Protein AF-A0A9X4JVY9-F1 (afdb_monomer_lite)

Radius of gyration: 14.27 Å; chains: 1; bounding box: 39×38×25 Å

Structure (mmCIF, N/CA/C/O backbone):
data_AF-A0A9X4JVY9-F1
#
_entry.id   AF-A0A9X4JVY9-F1
#
loop_
_atom_site.group_PDB
_atom_site.id
_atom_site.type_symbol
_atom_site.label_atom_id
_atom_site.label_alt_id
_atom_site.label_comp_id
_atom_site.label_asym_id
_atom_site.label_entity_id
_atom_site.label_seq_id
_atom_site.pdbx_PDB_ins_code
_atom_site.Cartn_x
_atom_site.Cartn_y
_atom_site.Cartn_z
_atom_site.occupancy
_atom_site.B_iso_or_equiv
_atom_site.auth_seq_id
_atom_site.auth_comp_id
_atom_site.auth_asym_id
_atom_site.auth_atom_id
_atom_site.pdbx_PDB_model_num
ATOM 1 N N . MET A 1 1 ? 22.354 13.359 -13.259 1.00 32.88 1 MET A N 1
ATOM 2 C CA . MET A 1 1 ? 22.478 12.346 -12.189 1.00 32.88 1 MET A CA 1
ATOM 3 C C . MET A 1 1 ? 21.598 11.167 -12.588 1.00 32.88 1 MET A C 1
ATOM 5 O O . MET A 1 1 ? 20.385 11.276 -12.498 1.00 32.88 1 MET A O 1
ATOM 9 N N . ASN A 1 2 ? 22.177 10.116 -13.178 1.00 33.94 2 ASN A N 1
ATOM 10 C CA . ASN A 1 2 ? 21.416 8.935 -13.600 1.00 33.94 2 ASN A CA 1
ATOM 11 C C . ASN A 1 2 ? 21.174 8.061 -12.367 1.00 33.94 2 ASN A C 1
ATOM 13 O O . ASN A 1 2 ? 22.122 7.503 -11.820 1.00 33.94 2 ASN A O 1
ATOM 17 N N . LEU A 1 3 ? 19.923 7.981 -11.912 1.00 38.25 3 LEU A N 1
ATOM 18 C CA . LEU A 1 3 ? 19.517 7.055 -10.859 1.00 38.25 3 LEU A CA 1
ATOM 19 C C . LEU A 1 3 ? 19.644 5.636 -11.424 1.00 38.25 3 LEU A C 1
ATOM 21 O O . LEU A 1 3 ? 18.784 5.173 -12.173 1.00 38.25 3 LEU A O 1
ATOM 25 N N . GLN A 1 4 ? 20.765 4.975 -11.135 1.00 46.94 4 GLN A N 1
ATOM 26 C CA . GLN A 1 4 ? 20.958 3.575 -11.492 1.00 46.94 4 GLN A CA 1
ATOM 27 C C . GLN A 1 4 ? 19.844 2.734 -10.860 1.00 46.94 4 GLN A C 1
ATOM 29 O O . GLN A 1 4 ? 19.445 2.961 -9.717 1.00 46.94 4 GLN A O 1
ATOM 34 N N . LYS A 1 5 ? 19.329 1.765 -11.623 1.00 45.41 5 LYS A N 1
ATOM 35 C CA . LYS A 1 5 ? 18.293 0.842 -11.155 1.00 45.41 5 LYS A CA 1
ATOM 36 C C . LYS A 1 5 ? 18.847 0.091 -9.933 1.00 45.41 5 LYS A C 1
ATOM 38 O O . LYS A 1 5 ? 19.903 -0.527 -10.067 1.00 45.41 5 LYS A O 1
ATOM 43 N N . PRO A 1 6 ? 18.198 0.155 -8.758 1.00 44.34 6 PRO A N 1
ATOM 44 C CA . PRO A 1 6 ? 18.744 -0.450 -7.551 1.00 44.34 6 PRO A CA 1
ATOM 45 C C . PRO A 1 6 ? 18.900 -1.963 -7.743 1.00 44.34 6 PRO A C 1
ATOM 47 O O . PRO A 1 6 ? 17.948 -2.660 -8.098 1.00 44.34 6 PRO A O 1
ATOM 50 N N . ALA A 1 7 ? 20.121 -2.456 -7.536 1.00 47.78 7 ALA A N 1
ATOM 51 C CA . ALA A 1 7 ? 20.438 -3.876 -7.545 1.00 47.78 7 ALA A CA 1
ATOM 52 C C . ALA A 1 7 ? 20.146 -4.442 -6.151 1.00 47.78 7 ALA A C 1
ATOM 54 O O . ALA A 1 7 ? 20.949 -4.303 -5.230 1.00 47.78 7 ALA A O 1
ATOM 55 N N . PHE A 1 8 ? 18.964 -5.031 -5.976 1.00 53.06 8 PHE A N 1
ATOM 56 C CA . PHE A 1 8 ? 18.609 -5.693 -4.725 1.00 53.06 8 PHE A CA 1
ATOM 57 C C . PHE A 1 8 ? 19.270 -7.070 -4.660 1.00 53.06 8 PHE A C 1
ATOM 59 O O . PHE A 1 8 ? 19.187 -7.858 -5.603 1.00 53.06 8 PHE A O 1
ATOM 66 N N . GLU A 1 9 ? 19.922 -7.358 -3.536 1.00 48.84 9 GLU A N 1
ATOM 67 C CA . GLU A 1 9 ? 20.498 -8.668 -3.250 1.00 48.84 9 GLU A CA 1
ATOM 68 C C . GLU A 1 9 ? 19.374 -9.718 -3.248 1.00 48.84 9 GLU A C 1
ATOM 70 O O . GLU A 1 9 ? 18.401 -9.603 -2.499 1.00 48.84 9 GLU A O 1
ATOM 75 N N . ASN A 1 10 ? 19.482 -10.726 -4.118 1.00 50.44 10 ASN A N 1
ATOM 76 C CA . ASN A 1 10 ? 18.434 -11.722 -4.343 1.00 50.44 10 ASN A CA 1
ATOM 77 C C . ASN A 1 10 ? 18.455 -12.794 -3.240 1.00 50.44 10 ASN A C 1
ATOM 79 O O . ASN A 1 10 ? 18.761 -13.963 -3.464 1.00 50.44 10 ASN A O 1
ATOM 83 N N . LYS A 1 11 ? 18.199 -12.365 -2.006 1.00 53.91 11 LYS A N 1
ATOM 84 C CA . LYS A 1 11 ? 18.017 -13.243 -0.852 1.00 53.91 11 LYS A CA 1
ATOM 85 C C . LYS A 1 11 ? 16.600 -13.812 -0.910 1.00 53.91 11 LYS A C 1
ATOM 87 O O . LYS A 1 11 ? 15.640 -13.047 -1.029 1.00 53.91 11 LYS A O 1
ATOM 92 N N . GLN A 1 12 ? 16.471 -15.140 -0.819 1.00 49.56 12 GLN A N 1
ATOM 93 C CA . GLN A 1 12 ? 15.185 -15.824 -0.645 1.00 49.56 12 GLN A CA 1
ATOM 94 C C . GLN A 1 12 ? 14.582 -15.419 0.706 1.00 49.56 12 GLN A C 1
ATOM 96 O O . GLN A 1 12 ? 14.749 -16.089 1.720 1.00 49.56 12 GLN A O 1
ATOM 101 N N . HIS A 1 13 ? 13.916 -14.272 0.741 1.00 54.91 13 HIS A N 1
ATOM 102 C CA . HIS A 1 13 ? 13.102 -13.882 1.875 1.00 54.91 13 HIS A CA 1
ATOM 103 C C . HIS A 1 13 ? 11.770 -14.627 1.767 1.00 54.91 13 HIS A C 1
ATOM 105 O O . HIS A 1 13 ? 11.175 -14.681 0.689 1.00 54.91 13 HIS A O 1
ATOM 111 N N . GLY A 1 14 ? 11.295 -15.198 2.877 1.00 56.47 14 GLY A N 1
ATOM 112 C CA . GLY A 1 14 ? 9.954 -15.782 2.935 1.00 56.47 14 GLY A CA 1
ATOM 113 C C . GLY A 1 14 ? 8.885 -14.759 2.515 1.00 56.47 14 GLY A C 1
ATOM 114 O O . GLY A 1 14 ? 9.131 -13.550 2.621 1.00 56.47 14 GLY A O 1
ATOM 115 N N . PRO A 1 15 ? 7.712 -15.207 2.032 1.00 55.16 15 PRO A N 1
ATOM 116 C CA . PRO A 1 15 ? 6.661 -14.319 1.539 1.00 55.16 15 PRO A CA 1
ATOM 117 C C . PRO A 1 15 ? 6.306 -13.264 2.599 1.00 55.16 15 PRO A C 1
ATOM 119 O O . PRO A 1 15 ? 5.706 -13.564 3.626 1.00 55.16 15 PRO A O 1
ATOM 122 N N . GLY A 1 16 ? 6.731 -12.019 2.362 1.00 58.69 16 GLY A N 1
ATOM 123 C CA . GLY A 1 16 ? 6.472 -10.881 3.247 1.00 58.69 16 GLY A CA 1
ATOM 124 C C . GLY A 1 16 ? 7.513 -10.593 4.337 1.00 58.69 16 GLY A C 1
ATOM 125 O O . GLY A 1 16 ? 7.328 -9.625 5.067 1.00 58.69 16 GLY A O 1
ATOM 126 N N . GLY A 1 17 ? 8.626 -11.332 4.434 1.00 64.12 17 GLY A N 1
ATOM 127 C CA . GLY A 1 17 ? 9.625 -11.158 5.507 1.00 64.12 17 GLY A CA 1
ATOM 128 C C . GLY A 1 17 ? 10.290 -9.773 5.572 1.00 64.12 17 GLY A C 1
ATOM 129 O O . GLY A 1 17 ? 10.664 -9.317 6.648 1.00 64.12 17 GLY A O 1
ATOM 130 N N . GLY A 1 18 ? 10.386 -9.062 4.444 1.00 72.81 18 GLY A N 1
ATOM 131 C CA . GLY A 1 18 ? 10.911 -7.690 4.400 1.00 72.81 18 GLY A CA 1
ATOM 132 C C . GLY A 1 18 ? 9.889 -6.607 4.768 1.00 72.81 18 GLY A C 1
ATOM 133 O O . GLY A 1 18 ? 10.277 -5.501 5.134 1.00 72.81 18 GLY A O 1
ATOM 134 N N . ILE A 1 19 ? 8.587 -6.902 4.706 1.00 74.81 19 ILE A N 1
ATOM 135 C CA . ILE A 1 19 ? 7.520 -5.904 4.885 1.00 74.81 19 ILE A CA 1
ATOM 136 C C . ILE A 1 19 ? 7.477 -5.332 6.315 1.00 74.81 19 ILE A C 1
ATOM 138 O O . ILE A 1 19 ? 7.332 -4.115 6.436 1.00 74.81 19 ILE A O 1
ATOM 142 N N . PRO A 1 20 ? 7.656 -6.121 7.400 1.00 75.12 20 PRO A N 1
ATOM 143 C CA . PRO A 1 20 ? 7.778 -5.570 8.750 1.00 75.12 20 PRO A CA 1
ATOM 144 C C . PRO A 1 20 ? 8.937 -4.579 8.884 1.00 75.12 20 PRO A C 1
ATOM 146 O O . PRO A 1 20 ? 8.751 -3.503 9.443 1.00 75.12 20 PRO A O 1
ATOM 149 N N . LEU A 1 21 ? 10.109 -4.904 8.324 1.00 79.19 21 LEU A N 1
ATOM 150 C CA . LEU A 1 21 ? 11.279 -4.023 8.354 1.00 79.19 21 LEU A CA 1
ATOM 151 C C . LEU A 1 21 ? 11.022 -2.733 7.568 1.00 79.19 21 LEU A C 1
ATOM 153 O O . LEU A 1 21 ? 11.316 -1.642 8.055 1.00 79.19 21 LEU A O 1
ATOM 157 N N . LEU A 1 22 ? 10.432 -2.852 6.376 1.00 80.19 22 LEU A N 1
ATOM 158 C CA . LEU A 1 22 ? 10.000 -1.708 5.576 1.00 80.19 22 LEU A CA 1
ATOM 159 C C . LEU A 1 22 ? 9.016 -0.827 6.338 1.00 80.19 22 LEU A C 1
ATOM 161 O O . LEU A 1 22 ? 9.173 0.390 6.320 1.00 80.19 22 LEU A O 1
ATOM 165 N N . LYS A 1 23 ? 8.049 -1.418 7.048 1.00 77.12 23 L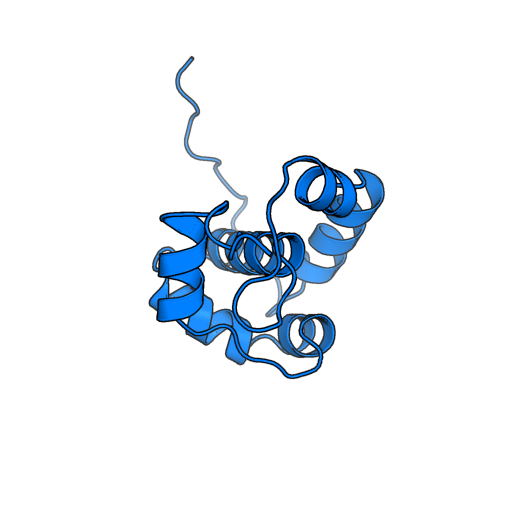YS A N 1
ATOM 166 C CA . LYS A 1 23 ? 7.131 -0.665 7.905 1.00 77.12 23 LYS A CA 1
ATOM 167 C C . LYS A 1 23 ? 7.891 0.047 9.021 1.00 77.12 23 LYS A C 1
ATOM 169 O O . LYS A 1 23 ? 7.701 1.239 9.199 1.00 77.12 23 LYS A O 1
ATOM 174 N N . SER A 1 24 ? 8.773 -0.636 9.747 1.00 78.81 24 SER A N 1
ATOM 175 C CA . SER A 1 24 ? 9.557 -0.013 10.821 1.00 78.81 24 SER A CA 1
ATOM 176 C C . SER A 1 24 ? 10.404 1.160 10.326 1.00 78.81 24 SER A C 1
ATOM 178 O O . SER A 1 24 ? 10.465 2.185 10.996 1.00 78.81 24 SER A O 1
ATOM 180 N N . LEU A 1 25 ? 11.022 1.045 9.146 1.00 79.81 25 LEU A N 1
ATOM 181 C CA . LEU A 1 25 ? 11.741 2.154 8.513 1.00 79.81 25 LEU A CA 1
ATOM 182 C C . LEU A 1 25 ? 10.790 3.291 8.125 1.00 79.81 25 LEU A C 1
ATOM 184 O O . LEU A 1 25 ? 11.098 4.452 8.373 1.00 79.81 25 LEU A O 1
ATOM 188 N N . TRP A 1 26 ? 9.631 2.959 7.559 1.00 82.56 26 TRP A N 1
ATOM 189 C CA . TRP A 1 26 ? 8.615 3.933 7.169 1.00 82.56 26 TRP A CA 1
ATOM 190 C C . TRP A 1 26 ? 8.130 4.783 8.345 1.00 82.56 26 TRP A C 1
ATOM 192 O O . TRP A 1 26 ? 8.047 6.003 8.221 1.00 82.56 26 TRP A O 1
ATOM 202 N N . GLU A 1 27 ? 7.856 4.143 9.484 1.00 82.62 27 GLU A N 1
ATOM 203 C CA . GLU A 1 27 ? 7.473 4.823 10.726 1.00 82.62 27 GLU A CA 1
ATOM 204 C C . GLU A 1 27 ? 8.649 5.618 11.307 1.00 82.62 27 GLU A C 1
ATOM 206 O O . GLU A 1 27 ? 8.475 6.756 11.718 1.00 82.62 27 GLU A O 1
ATOM 211 N N . LYS A 1 28 ? 9.873 5.065 11.294 1.00 81.69 28 LYS A N 1
ATOM 212 C CA . LYS A 1 28 ? 11.068 5.741 11.833 1.00 81.69 28 LYS A CA 1
ATOM 213 C C . LYS A 1 28 ? 11.352 7.084 11.153 1.00 81.69 28 LYS A C 1
ATOM 215 O O . LYS A 1 28 ? 11.879 7.988 11.793 1.00 81.69 28 LYS A O 1
ATOM 220 N N . PHE A 1 29 ? 11.073 7.187 9.858 1.00 78.94 29 PHE A N 1
ATOM 221 C CA . PHE A 1 29 ? 11.278 8.409 9.080 1.00 78.94 29 PHE A CA 1
ATOM 222 C C . PHE A 1 29 ? 10.009 9.259 8.949 1.00 78.94 29 PHE A C 1
ATOM 224 O O . PHE A 1 29 ? 10.000 10.192 8.148 1.00 78.94 29 PHE A O 1
ATOM 231 N N . ASP A 1 30 ? 8.942 8.926 9.685 1.00 79.44 30 ASP A N 1
ATOM 232 C CA . ASP A 1 30 ? 7.661 9.634 9.654 1.00 79.44 30 ASP A CA 1
ATOM 233 C C . ASP A 1 30 ? 7.132 9.855 8.225 1.00 79.44 30 ASP A C 1
ATOM 235 O O . ASP A 1 30 ? 6.482 10.857 7.912 1.00 79.44 30 ASP A O 1
ATOM 239 N N . LEU A 1 31 ? 7.380 8.902 7.317 1.00 74.38 31 LEU A N 1
ATOM 240 C CA . LEU A 1 31 ? 7.015 9.066 5.906 1.00 74.38 31 LEU A CA 1
ATOM 241 C C . LEU A 1 31 ? 5.498 9.226 5.752 1.00 74.38 31 LEU A C 1
ATOM 243 O O . LEU A 1 31 ? 5.034 9.977 4.898 1.00 74.38 31 LEU A O 1
ATOM 247 N N . SER A 1 32 ? 4.714 8.600 6.632 1.00 74.31 32 SER A N 1
ATOM 248 C CA . SER A 1 32 ? 3.264 8.796 6.723 1.00 74.31 32 SER A CA 1
ATOM 249 C C . SER A 1 32 ? 2.868 10.267 6.915 1.00 74.31 32 SER A C 1
ATOM 251 O O . SER A 1 32 ? 1.895 10.713 6.305 1.00 74.31 32 SER A O 1
ATOM 253 N N . LEU A 1 33 ? 3.625 11.031 7.712 1.00 70.00 33 LEU A N 1
ATOM 254 C CA . LEU A 1 33 ? 3.397 12.464 7.911 1.00 70.00 33 LEU A CA 1
ATOM 255 C C . LEU A 1 33 ? 3.776 13.273 6.672 1.00 70.00 33 LEU A C 1
ATOM 257 O O . LEU A 1 33 ? 3.033 14.182 6.315 1.00 70.00 33 LEU A O 1
ATOM 261 N N . LEU A 1 34 ? 4.844 12.908 5.959 1.00 72.06 34 LEU A N 1
ATOM 262 C CA . LEU A 1 34 ? 5.192 13.559 4.688 1.00 72.06 34 LEU A CA 1
ATOM 263 C C . LEU A 1 34 ? 4.068 13.409 3.654 1.00 72.06 34 LEU A C 1
ATOM 265 O O . LEU A 1 34 ? 3.701 14.373 2.984 1.00 72.06 34 LEU A O 1
ATOM 269 N N . PHE A 1 35 ? 3.465 12.222 3.552 1.00 68.06 35 PHE A N 1
ATOM 270 C CA . PHE A 1 35 ? 2.312 11.992 2.673 1.00 68.06 35 PHE A CA 1
ATOM 271 C C . PHE A 1 35 ? 1.073 12.796 3.105 1.00 68.06 35 PHE A C 1
ATOM 273 O O . PHE A 1 35 ? 0.326 13.277 2.255 1.00 68.06 35 PHE A O 1
ATOM 280 N N . LEU A 1 36 ? 0.872 12.995 4.410 1.00 66.38 36 LEU A N 1
ATOM 281 C CA . LEU A 1 36 ? -0.215 13.830 4.926 1.00 66.38 36 LEU A CA 1
ATOM 282 C C . LEU A 1 36 ? 0.020 15.325 4.635 1.00 66.38 36 LEU A C 1
ATOM 284 O O . LEU A 1 36 ? -0.904 16.029 4.236 1.00 66.38 36 LEU A O 1
ATOM 288 N N . GLN A 1 37 ? 1.256 15.799 4.798 1.00 64.38 37 GLN A N 1
ATOM 289 C CA . GLN A 1 37 ? 1.653 17.199 4.607 1.00 64.38 37 GLN A CA 1
ATOM 290 C C . GLN A 1 37 ? 1.712 17.615 3.134 1.00 64.38 37 GLN A C 1
ATOM 292 O O . GLN A 1 37 ? 1.459 18.769 2.808 1.00 64.38 37 GLN A O 1
ATOM 297 N N . THR A 1 38 ? 2.007 16.677 2.234 1.00 64.06 38 THR A N 1
ATOM 298 C CA . THR A 1 38 ? 2.041 16.913 0.778 1.00 64.06 38 THR A CA 1
ATOM 299 C C . THR A 1 38 ? 0.652 16.960 0.136 1.00 64.06 38 THR A C 1
ATOM 301 O O . THR A 1 38 ? 0.542 17.119 -1.078 1.00 64.06 38 THR A O 1
ATOM 304 N N . GLY A 1 39 ? -0.419 16.836 0.929 1.00 61.91 39 GLY A N 1
ATOM 305 C CA . GLY A 1 39 ? -1.791 16.852 0.426 1.00 61.91 39 GLY A CA 1
ATOM 306 C C . GLY A 1 39 ? -2.169 15.586 -0.348 1.00 61.91 39 GLY A C 1
ATOM 307 O O . GLY A 1 39 ? -3.134 15.607 -1.109 1.00 61.91 39 GLY A O 1
ATOM 308 N N . ILE A 1 40 ? -1.435 14.480 -0.173 1.00 64.62 40 ILE A N 1
ATOM 309 C CA . ILE A 1 40 ? -1.770 13.192 -0.789 1.00 64.62 40 ILE A CA 1
ATOM 310 C C . ILE A 1 40 ? -2.890 12.549 0.041 1.00 64.62 40 ILE A C 1
ATOM 312 O O . ILE A 1 40 ? -2.673 11.890 1.062 1.00 64.62 40 ILE A O 1
ATOM 316 N N . VAL A 1 41 ? -4.127 12.799 -0.390 1.00 63.16 41 VAL A N 1
ATOM 317 C CA . VAL A 1 41 ? -5.352 12.420 0.329 1.00 63.16 41 VAL A CA 1
ATOM 318 C C . VAL A 1 41 ? -5.684 10.935 0.132 1.00 63.16 41 VAL A C 1
ATOM 320 O O . VAL A 1 41 ? -5.180 10.259 -0.767 1.00 63.16 41 VAL A O 1
ATOM 323 N N . LYS A 1 42 ? -6.553 10.413 1.005 1.00 65.06 42 LYS A N 1
ATOM 324 C CA . LYS A 1 42 ? -7.164 9.085 0.885 1.00 65.06 42 LYS A CA 1
ATOM 325 C C . LYS A 1 42 ? -7.744 8.860 -0.518 1.00 65.06 42 LYS A C 1
ATOM 327 O O . LYS A 1 42 ? -8.441 9.726 -1.042 1.00 65.06 42 LYS A O 1
ATOM 332 N N . HIS A 1 43 ? -7.539 7.672 -1.083 1.00 66.12 43 HIS A N 1
ATOM 333 C CA . HIS A 1 43 ? -8.193 7.239 -2.316 1.00 66.12 43 HIS A CA 1
ATOM 334 C C . HIS A 1 43 ? -8.936 5.929 -2.059 1.00 66.12 43 HIS A C 1
ATOM 336 O O . HIS A 1 43 ? -8.339 4.959 -1.604 1.00 66.12 43 HIS A O 1
ATOM 342 N N . SER A 1 44 ? -10.241 5.897 -2.348 1.00 64.94 44 SER A N 1
ATOM 343 C CA . SER A 1 44 ? -11.102 4.726 -2.096 1.00 64.94 44 SER A CA 1
ATOM 344 C C . SER A 1 44 ? -11.101 4.246 -0.631 1.00 64.94 44 SER A C 1
ATOM 346 O O . SER A 1 44 ? -11.099 3.052 -0.381 1.00 64.94 44 SER A O 1
ATOM 348 N N . GLY A 1 45 ? -11.065 5.168 0.342 1.00 71.38 45 GLY A N 1
ATOM 349 C CA . GLY A 1 45 ? -11.060 4.844 1.783 1.00 71.38 45 GLY A CA 1
ATOM 350 C C . GLY A 1 45 ? -9.669 4.619 2.393 1.00 71.38 45 GLY A C 1
ATOM 351 O O . GLY A 1 45 ? -9.465 4.904 3.575 1.00 71.38 45 GLY A O 1
ATOM 352 N N . ILE A 1 46 ? -8.682 4.257 1.571 1.00 78.94 46 ILE A N 1
ATOM 353 C CA . ILE A 1 46 ? -7.308 3.945 1.986 1.00 78.94 46 ILE A CA 1
ATOM 354 C C . ILE A 1 46 ? -6.461 5.221 2.010 1.00 78.94 46 ILE A C 1
ATOM 356 O O . ILE A 1 46 ? -6.548 6.048 1.101 1.00 78.94 46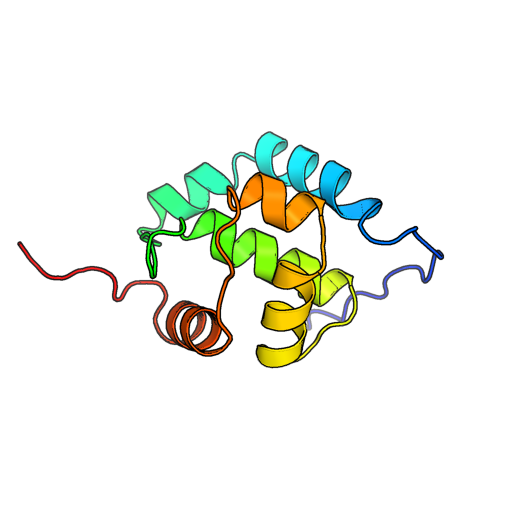 ILE A O 1
ATOM 360 N N . SER A 1 47 ? -5.635 5.417 3.046 1.00 80.50 47 SER A N 1
ATOM 361 C CA . SER A 1 47 ? -4.745 6.585 3.129 1.00 80.50 47 SER A CA 1
ATOM 362 C C . SER A 1 47 ? -3.713 6.599 2.003 1.00 80.50 47 SER A C 1
ATOM 364 O O . SER A 1 47 ? -3.207 5.559 1.586 1.00 80.50 47 SER A O 1
ATOM 366 N N . GLY A 1 48 ? -3.361 7.797 1.530 1.00 79.38 48 GLY A N 1
ATOM 367 C CA . GLY A 1 48 ? -2.365 7.954 0.471 1.00 79.38 48 GLY A CA 1
ATOM 368 C C . GLY A 1 48 ? -1.008 7.345 0.830 1.00 79.38 48 GLY A C 1
ATOM 369 O O . GLY A 1 48 ? -0.361 6.726 -0.009 1.00 79.38 48 GLY A O 1
ATOM 370 N N . TRP A 1 49 ? -0.608 7.419 2.103 1.00 80.50 49 TRP A N 1
ATOM 371 C CA . TRP A 1 49 ? 0.614 6.759 2.560 1.00 80.50 49 TRP A CA 1
ATOM 372 C C . TRP A 1 49 ? 0.511 5.227 2.499 1.00 80.50 49 TRP A C 1
ATOM 374 O O . TRP A 1 49 ? 1.485 4.590 2.110 1.00 80.50 49 TRP A O 1
ATOM 384 N N . LEU A 1 50 ? -0.649 4.630 2.821 1.00 84.69 50 LEU A N 1
ATOM 385 C CA . LEU A 1 50 ? -0.858 3.179 2.724 1.00 84.69 50 LEU A CA 1
ATOM 386 C C . LEU A 1 50 ? -0.826 2.723 1.264 1.00 84.69 50 LEU A C 1
ATOM 388 O O . LEU A 1 50 ? -0.211 1.701 0.970 1.00 84.69 50 LEU A O 1
ATOM 392 N N . MET A 1 51 ? -1.416 3.502 0.350 1.00 86.12 51 MET A N 1
ATOM 393 C CA . MET A 1 51 ? -1.327 3.259 -1.096 1.00 86.12 51 MET A CA 1
ATOM 394 C C . MET A 1 51 ? 0.133 3.255 -1.568 1.00 86.12 51 MET A C 1
ATOM 396 O O . MET A 1 51 ? 0.572 2.313 -2.227 1.00 86.12 51 MET A O 1
ATOM 400 N N . SER A 1 52 ? 0.916 4.263 -1.183 1.00 85.31 52 SER A N 1
ATOM 401 C CA . SER A 1 52 ? 2.341 4.346 -1.523 1.00 85.31 52 SER A CA 1
ATOM 402 C C . SER A 1 52 ? 3.162 3.214 -0.908 1.00 85.31 52 SER A C 1
ATOM 404 O O . SER A 1 52 ? 3.980 2.599 -1.593 1.00 85.31 52 SER A O 1
ATOM 406 N N . PHE A 1 53 ? 2.926 2.907 0.367 1.00 87.38 53 PHE A N 1
ATOM 407 C CA . PHE A 1 53 ? 3.611 1.839 1.087 1.00 87.38 53 PHE A CA 1
ATOM 408 C C . PHE A 1 53 ? 3.359 0.476 0.435 1.00 87.38 53 PHE A C 1
ATOM 410 O O . PHE A 1 53 ? 4.298 -0.266 0.140 1.00 87.38 53 PHE A O 1
ATOM 417 N N . ALA A 1 54 ? 2.093 0.169 0.154 1.00 88.00 54 ALA A N 1
ATOM 418 C CA . ALA A 1 54 ? 1.677 -1.059 -0.505 1.00 88.00 54 ALA A CA 1
ATOM 419 C C . ALA A 1 54 ? 2.301 -1.196 -1.901 1.00 88.00 54 ALA A C 1
ATOM 421 O O . ALA A 1 54 ? 2.847 -2.248 -2.237 1.00 88.00 54 ALA A O 1
ATOM 422 N N . TYR A 1 55 ? 2.313 -0.107 -2.676 1.00 86.75 55 TYR A N 1
ATOM 423 C CA . TYR A 1 55 ? 2.936 -0.092 -3.994 1.00 86.75 55 TYR A CA 1
ATOM 424 C C . TYR A 1 55 ? 4.441 -0.388 -3.933 1.00 86.75 55 TYR A C 1
ATOM 426 O O . TYR A 1 55 ? 4.935 -1.229 -4.685 1.00 86.75 55 TYR A O 1
ATOM 434 N N . ILE A 1 56 ? 5.165 0.246 -3.005 1.00 86.00 56 ILE A N 1
ATOM 435 C CA . ILE A 1 56 ? 6.603 0.017 -2.791 1.00 86.00 56 ILE A CA 1
ATOM 436 C C . ILE A 1 56 ? 6.875 -1.430 -2.372 1.00 86.00 56 ILE A C 1
ATOM 438 O O . ILE A 1 56 ? 7.814 -2.043 -2.881 1.00 86.00 56 ILE A O 1
ATOM 442 N N . C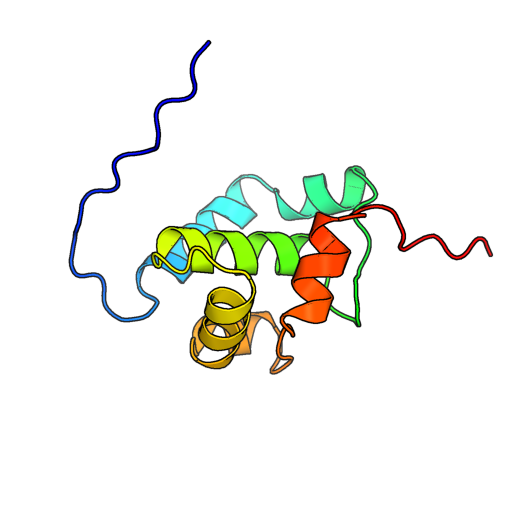YS A 1 57 ? 6.032 -2.010 -1.513 1.00 85.75 57 CYS A N 1
ATOM 443 C CA . CYS A 1 57 ? 6.141 -3.422 -1.150 1.00 85.75 57 CYS A CA 1
ATOM 444 C C . CYS A 1 57 ? 6.046 -4.332 -2.383 1.00 85.75 57 CYS A C 1
ATOM 446 O O . CYS A 1 57 ? 6.856 -5.248 -2.523 1.00 85.75 57 CYS A O 1
ATOM 448 N N . GLY A 1 58 ? 5.112 -4.062 -3.301 1.00 85.06 58 GLY A N 1
ATOM 449 C CA . GLY A 1 58 ? 5.005 -4.811 -4.554 1.00 85.06 58 GLY A CA 1
ATOM 450 C C . GLY A 1 58 ? 6.209 -4.628 -5.480 1.00 85.06 58 GLY A C 1
ATOM 451 O O . GLY A 1 58 ? 6.686 -5.607 -6.051 1.00 85.06 58 GLY A O 1
ATOM 452 N N . LEU A 1 59 ? 6.771 -3.417 -5.580 1.00 82.75 59 LEU A N 1
ATOM 453 C CA . LEU A 1 59 ? 7.992 -3.182 -6.365 1.00 82.75 59 LEU A CA 1
ATOM 454 C C . LEU A 1 59 ? 9.179 -3.997 -5.837 1.00 82.75 59 LEU A C 1
ATOM 456 O O . LEU A 1 59 ? 9.900 -4.613 -6.620 1.00 82.75 59 LEU A O 1
ATOM 460 N N . ILE A 1 60 ? 9.356 -4.039 -4.515 1.00 82.38 60 ILE A N 1
ATOM 461 C CA . ILE A 1 60 ? 10.419 -4.820 -3.865 1.00 82.38 60 ILE A CA 1
ATOM 462 C C . ILE A 1 60 ? 10.188 -6.321 -4.061 1.00 82.38 60 ILE A C 1
ATOM 464 O O . ILE A 1 60 ? 11.132 -7.064 -4.316 1.00 82.38 60 ILE A O 1
ATOM 468 N N . ALA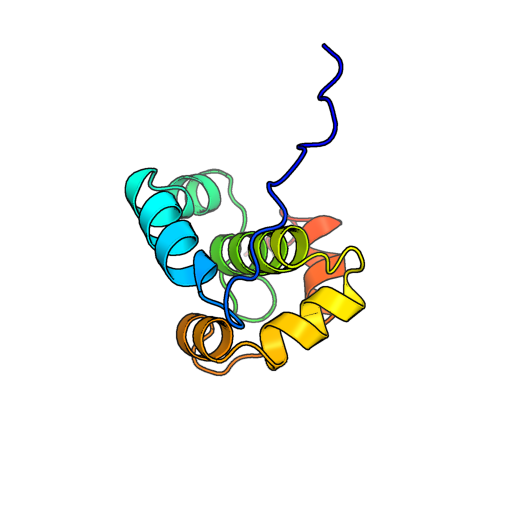 A 1 61 ? 8.928 -6.760 -4.036 1.00 81.94 61 ALA A N 1
ATOM 469 C CA . ALA A 1 61 ? 8.526 -8.129 -4.348 1.00 81.94 61 ALA A CA 1
ATOM 470 C C . ALA A 1 61 ? 8.564 -8.467 -5.856 1.00 81.94 61 ALA A C 1
ATOM 472 O O . ALA A 1 61 ? 8.030 -9.503 -6.260 1.00 81.94 61 ALA A O 1
ATOM 473 N N . GLN A 1 62 ? 9.176 -7.616 -6.691 1.00 82.06 62 GLN A N 1
ATOM 474 C CA . GLN A 1 62 ? 9.290 -7.798 -8.143 1.00 82.06 62 GLN A CA 1
ATOM 475 C C . GLN A 1 62 ? 7.921 -7.963 -8.829 1.00 82.06 62 GLN A C 1
ATOM 477 O O . GLN A 1 62 ? 7.743 -8.792 -9.722 1.00 82.06 62 GLN A O 1
ATOM 482 N N . LYS A 1 63 ? 6.935 -7.159 -8.415 1.00 84.56 63 LYS A N 1
ATOM 483 C CA . LYS A 1 63 ? 5.613 -7.028 -9.047 1.00 84.56 63 LYS A CA 1
ATOM 484 C C . LYS A 1 63 ? 5.555 -5.696 -9.810 1.00 84.56 63 LYS A C 1
ATOM 486 O O . 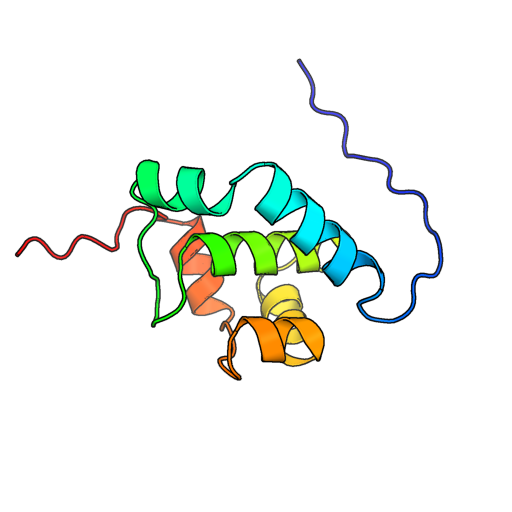LYS A 1 63 ? 5.051 -4.707 -9.281 1.00 84.56 63 LYS A O 1
ATOM 491 N N . PRO A 1 64 ? 6.128 -5.630 -11.029 1.00 74.75 64 PRO A N 1
ATOM 492 C CA . PRO A 1 64 ? 6.351 -4.369 -11.738 1.00 74.75 64 PRO A CA 1
ATOM 493 C C . PRO A 1 64 ? 5.078 -3.730 -12.301 1.00 74.75 64 PRO A C 1
ATOM 495 O O . PRO A 1 64 ? 5.082 -2.536 -12.588 1.00 74.75 64 PRO A O 1
ATOM 498 N N . SER A 1 65 ? 4.002 -4.498 -12.496 1.00 84.31 65 SER A N 1
ATOM 499 C CA . SER A 1 65 ? 2.737 -3.954 -12.998 1.00 84.31 65 SER A CA 1
ATOM 500 C C . SER A 1 65 ? 1.761 -3.635 -11.870 1.00 84.31 65 SER A C 1
ATOM 502 O O . SER A 1 65 ? 1.718 -4.308 -10.841 1.00 84.31 65 SER A O 1
ATOM 504 N N . VAL A 1 66 ? 0.914 -2.633 -12.106 1.00 84.44 66 VAL A N 1
ATOM 505 C CA . VAL A 1 66 ? -0.134 -2.229 -11.161 1.00 84.44 66 VAL A CA 1
ATOM 506 C C . VAL A 1 66 ? -1.102 -3.376 -10.856 1.00 84.44 66 VAL A C 1
ATOM 508 O O . VAL A 1 66 ? -1.549 -3.515 -9.722 1.00 84.44 66 VAL A O 1
ATOM 511 N N . ASN A 1 67 ? -1.384 -4.225 -11.848 1.00 87.62 67 ASN A N 1
ATOM 512 C CA . ASN A 1 67 ? -2.231 -5.399 -11.664 1.00 87.62 67 ASN A CA 1
ATOM 513 C C . ASN A 1 67 ? -1.577 -6.426 -10.728 1.00 87.62 67 ASN A C 1
ATOM 515 O O . ASN A 1 67 ? -2.151 -6.783 -9.709 1.00 87.62 67 ASN A O 1
ATOM 519 N N . GLN A 1 68 ? -0.319 -6.794 -10.994 1.00 85.62 68 GLN A N 1
ATOM 520 C CA . GLN A 1 68 ? 0.425 -7.725 -10.137 1.00 85.62 68 GLN A CA 1
ATOM 521 C C . GLN A 1 68 ? 0.610 -7.204 -8.705 1.00 85.62 68 GLN A C 1
ATOM 523 O O . GLN A 1 68 ? 0.750 -7.995 -7.776 1.00 85.62 68 GLN A O 1
ATOM 528 N N . ASN A 1 69 ? 0.652 -5.884 -8.522 1.00 87.88 69 ASN A N 1
ATOM 529 C CA . ASN A 1 69 ? 0.743 -5.257 -7.207 1.00 87.88 69 ASN A CA 1
ATOM 530 C C . ASN A 1 69 ? -0.601 -5.301 -6.451 1.00 87.88 69 ASN A C 1
ATOM 532 O O . ASN A 1 69 ? -0.624 -5.557 -5.247 1.00 87.88 69 ASN A O 1
ATOM 536 N N . ALA A 1 70 ? -1.724 -5.121 -7.157 1.00 88.25 70 ALA A N 1
ATOM 537 C CA . ALA A 1 70 ? -3.075 -5.313 -6.616 1.00 88.25 70 ALA A CA 1
ATOM 538 C C . ALA A 1 70 ? -3.312 -6.768 -6.168 1.00 88.25 70 ALA A C 1
ATOM 540 O O . ALA A 1 70 ? -3.815 -7.017 -5.069 1.00 88.25 70 ALA A O 1
ATOM 541 N N . ASP A 1 71 ? -2.860 -7.730 -6.973 1.00 89.12 71 ASP A N 1
ATOM 542 C CA . ASP A 1 71 ? -2.911 -9.151 -6.617 1.00 89.12 71 ASP A CA 1
ATOM 543 C C . ASP A 1 71 ? -2.026 -9.425 -5.387 1.00 89.12 71 ASP A C 1
ATOM 545 O O . ASP A 1 71 ? -2.475 -9.965 -4.381 1.00 89.12 71 ASP A O 1
ATOM 549 N N . PHE A 1 72 ? -0.784 -8.931 -5.392 1.00 87.69 72 PHE A N 1
ATOM 550 C CA . PHE A 1 72 ? 0.153 -9.114 -4.281 1.00 87.69 72 PHE A CA 1
ATOM 551 C C . PHE A 1 72 ? -0.324 -8.511 -2.954 1.00 87.69 72 PHE A C 1
ATOM 553 O O . PHE A 1 72 ? -0.150 -9.118 -1.897 1.00 87.69 72 PHE A O 1
ATOM 560 N N . THR A 1 73 ? -0.922 -7.321 -2.983 1.00 86.06 73 THR A N 1
ATOM 561 C CA . THR A 1 73 ? -1.521 -6.703 -1.787 1.00 86.06 73 THR A CA 1
ATOM 562 C C . THR A 1 73 ? -2.681 -7.526 -1.242 1.00 86.06 73 THR A C 1
ATOM 564 O O . THR A 1 73 ? -2.847 -7.606 -0.025 1.00 86.06 73 THR A O 1
ATOM 567 N N . SER A 1 74 ? -3.424 -8.186 -2.130 1.00 85.69 74 SER A N 1
ATOM 568 C CA . SER A 1 74 ? -4.515 -9.101 -1.794 1.00 85.69 74 SER A CA 1
ATOM 569 C C . SER A 1 74 ? -4.037 -10.494 -1.376 1.00 85.69 74 SER A C 1
ATOM 571 O O . SER A 1 74 ? -4.806 -11.230 -0.769 1.00 85.69 74 SER A O 1
ATOM 573 N N . ASP A 1 75 ? -2.786 -10.866 -1.627 1.00 86.00 75 ASP A N 1
ATOM 574 C CA . ASP A 1 75 ? -2.238 -12.169 -1.230 1.00 86.00 75 ASP A CA 1
ATOM 575 C C . ASP A 1 75 ? -1.362 -12.083 0.023 1.00 86.00 75 ASP A C 1
ATOM 577 O O . ASP A 1 75 ? -1.289 -13.029 0.806 1.00 86.00 75 ASP A O 1
ATOM 581 N N . SER A 1 76 ? -0.726 -10.934 0.256 1.00 83.94 76 SER A N 1
ATOM 582 C CA . SER A 1 76 ? 0.181 -10.705 1.379 1.00 83.94 76 SER A CA 1
ATOM 583 C C . SER A 1 76 ? -0.583 -10.570 2.708 1.00 83.94 76 SER A C 1
ATOM 585 O O . SER A 1 76 ? -1.280 -9.569 2.918 1.00 83.94 76 SER A O 1
ATOM 587 N N . PRO A 1 77 ? -0.426 -11.513 3.663 1.00 80.06 77 PRO A N 1
ATOM 588 C CA . PRO A 1 77 ? -1.165 -11.487 4.928 1.00 80.06 77 PRO A CA 1
ATOM 589 C C . PRO A 1 77 ? -0.901 -10.221 5.743 1.00 80.06 77 PRO A C 1
ATOM 591 O O . PRO A 1 77 ? -1.803 -9.664 6.363 1.00 80.06 77 PRO A O 1
ATOM 594 N N . ILE A 1 78 ? 0.334 -9.723 5.709 1.00 81.00 78 ILE A N 1
ATOM 595 C CA . ILE A 1 78 ? 0.707 -8.524 6.453 1.00 81.00 78 ILE A CA 1
ATOM 596 C C . ILE A 1 78 ? 0.143 -7.250 5.820 1.00 81.00 78 ILE A C 1
ATOM 598 O O . ILE A 1 78 ? -0.272 -6.351 6.547 1.00 81.00 78 ILE A O 1
ATOM 602 N N . LEU A 1 79 ? 0.058 -7.176 4.486 1.00 83.38 79 LEU A N 1
ATOM 603 C CA . LEU A 1 79 ? -0.583 -6.040 3.820 1.00 83.38 79 LEU A CA 1
ATOM 604 C C . LEU A 1 79 ? -2.090 -6.055 4.066 1.00 83.38 79 LEU A C 1
ATOM 606 O O . LEU A 1 79 ? -2.638 -5.001 4.360 1.00 83.38 79 LEU A O 1
ATOM 610 N N . LYS A 1 80 ? -2.735 -7.229 4.095 1.00 84.25 80 LYS A N 1
ATOM 611 C CA . LYS A 1 80 ? -4.134 -7.346 4.540 1.00 84.25 80 LYS A CA 1
ATOM 612 C C . LYS A 1 80 ? -4.347 -6.789 5.940 1.00 84.25 80 LYS A C 1
ATOM 614 O O . LYS A 1 80 ? -5.278 -6.020 6.144 1.00 84.25 80 LYS A O 1
ATOM 619 N N . VAL A 1 81 ? -3.490 -7.141 6.900 1.00 83.25 81 VAL A N 1
ATOM 620 C CA . VAL A 1 81 ? -3.596 -6.615 8.272 1.00 83.25 81 VAL A CA 1
ATOM 621 C C . VAL A 1 81 ? -3.426 -5.093 8.290 1.00 83.25 81 VAL A C 1
ATOM 623 O O . VAL A 1 81 ? -4.215 -4.395 8.924 1.00 83.25 81 VAL A O 1
ATOM 626 N N . LEU A 1 82 ? -2.444 -4.558 7.558 1.00 83.00 82 LEU A N 1
ATOM 627 C CA . LEU A 1 82 ? -2.184 -3.114 7.493 1.00 83.00 82 LEU A CA 1
ATOM 628 C C . LEU A 1 82 ? -3.306 -2.327 6.815 1.00 83.00 82 LEU A C 1
ATOM 630 O O . LEU A 1 82 ? -3.633 -1.223 7.246 1.00 83.00 82 LEU A O 1
ATOM 634 N N . LEU A 1 83 ? -3.917 -2.917 5.794 1.00 83.50 83 LEU A N 1
ATOM 635 C CA . LEU A 1 83 ? -5.067 -2.372 5.082 1.00 83.50 83 LEU A CA 1
ATOM 636 C C . LEU A 1 83 ? -6.395 -2.690 5.786 1.00 83.50 83 LEU A C 1
ATOM 638 O O . LEU A 1 83 ? -7.454 -2.403 5.242 1.00 83.50 83 LEU A O 1
ATOM 642 N N . LYS A 1 84 ? -6.368 -3.270 6.996 1.00 84.00 84 LYS A N 1
ATOM 643 C CA . LYS A 1 84 ? -7.564 -3.648 7.773 1.00 84.00 84 LYS A CA 1
ATOM 644 C C . LYS A 1 84 ? -8.537 -4.556 7.005 1.00 84.00 84 LYS A C 1
ATOM 646 O O . LYS A 1 84 ? -9.744 -4.489 7.203 1.00 84.00 84 LYS A O 1
ATOM 651 N N . GLY A 1 85 ? -8.006 -5.411 6.137 1.00 78.00 85 GLY A N 1
ATOM 652 C CA . GLY A 1 85 ? -8.775 -6.314 5.283 1.00 78.00 85 GLY A CA 1
ATOM 653 C C . GLY A 1 85 ? -9.269 -5.691 3.977 1.00 78.00 85 GLY A C 1
ATOM 654 O O . GLY A 1 85 ? -9.830 -6.416 3.160 1.00 78.00 85 GLY A O 1
ATOM 655 N N . GLU A 1 86 ? -9.039 -4.396 3.737 1.00 81.81 86 GLU A N 1
ATOM 656 C CA . GLU A 1 86 ? -9.344 -3.775 2.448 1.00 81.81 86 GLU A CA 1
ATOM 657 C C . GLU A 1 86 ? -8.332 -4.204 1.373 1.00 81.81 86 GLU A C 1
ATOM 659 O O . GLU A 1 86 ? -7.132 -4.329 1.624 1.00 81.81 86 GLU A O 1
ATOM 664 N N . SER A 1 87 ? -8.818 -4.420 0.150 1.00 82.62 87 SER A N 1
ATOM 665 C CA . SER A 1 87 ? -7.992 -4.732 -1.020 1.00 82.62 87 SER A CA 1
ATOM 666 C C . SER A 1 87 ? -7.818 -3.499 -1.902 1.00 82.62 87 SER A C 1
ATOM 668 O O . SER A 1 87 ? -8.802 -2.842 -2.254 1.00 82.62 87 SER A O 1
ATOM 670 N N . ILE A 1 88 ? -6.589 -3.217 -2.337 1.00 87.81 88 ILE A N 1
ATOM 671 C CA . ILE A 1 88 ? -6.331 -2.147 -3.304 1.00 87.81 88 ILE A CA 1
ATOM 672 C C . ILE A 1 88 ? -6.535 -2.698 -4.715 1.00 87.81 88 ILE A C 1
ATOM 674 O O . ILE A 1 88 ? -5.783 -3.554 -5.169 1.00 87.81 88 ILE A O 1
ATOM 678 N N . SER A 1 89 ? -7.529 -2.183 -5.440 1.00 88.00 89 SER A N 1
ATOM 679 C CA . SER A 1 89 ? -7.729 -2.570 -6.840 1.00 88.00 89 SER A CA 1
ATOM 680 C C . SER A 1 89 ? -6.666 -1.967 -7.764 1.00 88.00 89 SER A C 1
ATOM 682 O O . SER A 1 89 ? -6.133 -0.880 -7.516 1.00 88.00 89 SER A O 1
ATOM 684 N N . GLN A 1 90 ? -6.430 -2.619 -8.906 1.00 89.19 90 GLN A N 1
ATOM 685 C CA . GLN A 1 90 ? -5.572 -2.092 -9.973 1.00 89.19 90 GLN A CA 1
ATOM 686 C C . GLN A 1 90 ? -5.995 -0.673 -10.389 1.00 89.19 90 GLN A C 1
ATOM 688 O O . GLN A 1 90 ? -5.157 0.216 -10.539 1.00 89.19 90 GLN A O 1
ATOM 693 N N . SER A 1 91 ? -7.304 -0.439 -10.519 1.00 85.62 91 SER A N 1
ATOM 694 C CA . SER A 1 91 ? -7.847 0.871 -10.887 1.00 85.62 91 SER A CA 1
ATOM 695 C C . SER A 1 91 ? -7.571 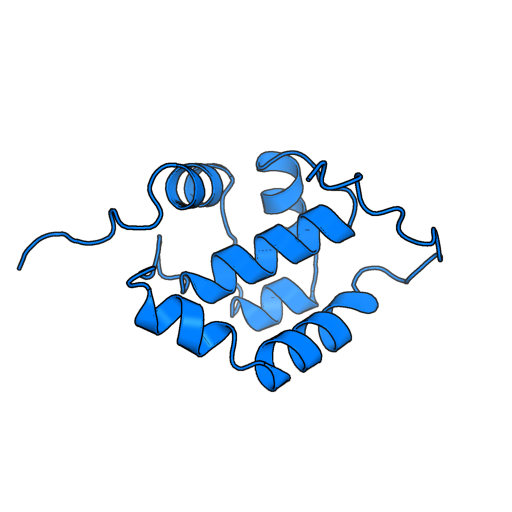1.951 -9.833 1.00 85.62 91 SER A C 1
ATOM 697 O O . SER A 1 91 ? -7.252 3.087 -10.193 1.00 85.62 91 SER A O 1
ATOM 699 N N . ALA A 1 92 ? -7.625 1.597 -8.543 1.00 84.50 92 ALA A N 1
ATOM 700 C CA . ALA A 1 92 ? -7.325 2.502 -7.440 1.00 84.50 92 ALA A CA 1
ATOM 701 C C . ALA A 1 92 ? -5.846 2.901 -7.446 1.00 84.50 92 ALA A C 1
ATOM 703 O O . ALA A 1 92 ? -5.535 4.087 -7.344 1.00 84.50 92 ALA A O 1
ATOM 704 N N . PHE A 1 93 ? -4.936 1.945 -7.652 1.00 86.50 93 PHE A N 1
ATOM 705 C CA . PHE A 1 93 ? -3.515 2.248 -7.824 1.00 86.50 93 PHE A CA 1
ATOM 706 C C . PHE A 1 93 ? -3.259 3.135 -9.047 1.00 86.50 93 PHE A C 1
ATOM 708 O O . PHE A 1 93 ? -2.570 4.148 -8.940 1.00 86.50 93 PHE A O 1
ATOM 715 N N . SER A 1 94 ? -3.829 2.800 -10.208 1.00 85.38 94 SER A N 1
ATOM 716 C CA . SER A 1 94 ? -3.628 3.592 -11.425 1.00 85.38 94 SER A CA 1
ATOM 717 C C . SER A 1 94 ? -4.140 5.023 -11.281 1.00 85.38 94 SER A C 1
ATOM 719 O O . SER A 1 94 ? -3.482 5.950 -11.744 1.00 85.38 94 SER A O 1
ATOM 721 N N . ARG A 1 95 ? -5.284 5.233 -10.621 1.00 81.75 95 ARG A N 1
ATOM 722 C CA . ARG A 1 95 ? -5.807 6.579 -10.340 1.00 81.75 95 ARG A CA 1
ATOM 723 C C . ARG A 1 95 ? -4.924 7.341 -9.364 1.00 81.75 95 ARG A C 1
ATOM 725 O O . ARG A 1 95 ? -4.601 8.497 -9.630 1.00 81.75 95 ARG A O 1
ATOM 732 N N . PHE A 1 96 ? -4.501 6.681 -8.290 1.00 82.44 96 PHE A N 1
ATOM 733 C CA . PHE A 1 96 ? -3.635 7.268 -7.276 1.00 82.44 96 PHE A CA 1
ATOM 734 C C . PHE A 1 96 ? -2.313 7.771 -7.869 1.00 82.44 96 PHE A C 1
ATOM 736 O O . PHE A 1 96 ? -1.944 8.917 -7.643 1.00 82.44 96 PHE A O 1
ATOM 743 N N . PHE A 1 97 ? -1.641 6.975 -8.703 1.00 77.25 97 PHE A N 1
ATOM 744 C CA . PHE A 1 97 ? -0.372 7.390 -9.315 1.00 77.25 97 PHE A CA 1
ATOM 745 C C . PHE A 1 97 ? -0.526 8.298 -10.538 1.00 77.25 97 PHE A C 1
ATOM 747 O O . PHE A 1 97 ? 0.434 8.962 -10.918 1.00 77.25 97 PHE A O 1
ATOM 754 N N . ARG A 1 98 ? -1.715 8.364 -11.151 1.00 80.38 98 ARG A N 1
ATOM 755 C CA . ARG A 1 98 ? -1.993 9.309 -12.241 1.00 80.38 98 ARG A CA 1
ATOM 756 C C . ARG A 1 98 ? -2.275 10.714 -11.717 1.00 80.38 98 ARG A C 1
ATOM 758 O O . ARG A 1 98 ? -1.790 11.665 -12.309 1.00 80.38 98 ARG A O 1
ATOM 765 N N . ASN A 1 99 ? -3.050 10.834 -10.638 1.00 71.56 99 ASN A N 1
ATOM 766 C CA . ASN A 1 99 ? -3.423 12.110 -10.026 1.00 71.56 99 ASN A CA 1
ATOM 767 C C . ASN A 1 99 ? -3.460 11.992 -8.488 1.00 71.56 99 ASN A C 1
ATOM 769 O O . ASN A 1 99 ? -4.554 11.968 -7.904 1.00 71.56 99 ASN A O 1
ATOM 773 N N . PRO A 1 100 ? -2.292 11.970 -7.817 1.00 61.06 100 PRO A N 1
ATOM 774 C CA . PRO A 1 100 ? -2.197 11.759 -6.366 1.00 61.06 100 PRO A CA 1
ATOM 775 C C . PRO A 1 100 ? -2.863 12.861 -5.526 1.00 61.06 100 PRO A C 1
ATOM 777 O O . PRO A 1 100 ? -3.137 12.653 -4.348 1.00 61.06 100 PRO A O 1
ATOM 780 N N . LEU A 1 101 ? -3.168 14.011 -6.137 1.00 61.44 101 LEU A N 1
ATOM 781 C CA . LEU A 1 101 ? -3.788 15.176 -5.496 1.00 61.44 101 LEU A CA 1
ATOM 782 C C . LEU A 1 101 ? -5.288 15.341 -5.811 1.00 61.44 101 LEU A C 1
ATOM 784 O O . LEU A 1 101 ? -5.927 16.240 -5.275 1.00 61.44 101 LEU A O 1
ATOM 788 N N . SER A 1 102 ? -5.887 14.496 -6.663 1.00 56.44 102 SER A N 1
ATOM 789 C CA . SER A 1 102 ? -7.273 14.702 -7.147 1.00 56.44 102 SER A CA 1
ATOM 790 C C . SER A 1 102 ? -8.388 14.351 -6.148 1.00 56.44 102 SER A C 1
ATOM 792 O O . SER A 1 102 ? -9.559 14.323 -6.514 1.00 56.44 102 SER A O 1
ATOM 794 N N . GLY A 1 103 ? -8.053 14.105 -4.878 1.00 52.16 103 GLY A N 1
ATOM 795 C CA . GLY A 1 103 ? -9.032 13.891 -3.806 1.00 52.16 103 GLY A CA 1
ATOM 796 C C . GLY A 1 103 ? -9.782 15.155 -3.360 1.00 52.16 103 GLY A C 1
ATOM 797 O O . GLY A 1 103 ? -10.681 15.055 -2.529 1.00 52.16 103 GLY A O 1
ATOM 798 N N . SER A 1 104 ? -9.448 16.335 -3.894 1.00 46.47 104 SER A N 1
ATOM 799 C CA . SER A 1 104 ? -10.161 17.587 -3.633 1.00 46.47 104 SER A CA 1
ATOM 800 C C . SER A 1 104 ? -11.451 17.682 -4.455 1.00 46.47 104 SER A C 1
ATOM 802 O O . SER A 1 104 ? -11.547 18.402 -5.446 1.00 46.47 104 SER A O 1
ATOM 804 N N . SER A 1 105 ? -12.511 17.018 -3.989 1.00 41.25 105 SER A N 1
ATOM 805 C CA . SER A 1 105 ? -13.821 17.648 -4.146 1.00 41.25 105 SER A CA 1
ATOM 806 C C . SER A 1 105 ? -13.805 18.874 -3.239 1.00 41.25 105 SER A C 1
ATOM 808 O O . SER A 1 105 ? -13.895 18.728 -2.024 1.00 41.25 105 SER A O 1
ATOM 810 N N . LEU A 1 106 ? -13.645 20.058 -3.834 1.00 43.00 106 LEU A N 1
ATOM 811 C CA . LEU A 1 106 ? -13.934 21.340 -3.196 1.00 43.00 106 LEU A CA 1
ATOM 812 C C . LEU A 1 106 ? -15.291 21.239 -2.479 1.00 43.00 106 LEU A C 1
ATOM 814 O O . LEU A 1 106 ? -16.334 21.112 -3.124 1.00 43.00 106 LEU A O 1
ATOM 818 N N . ARG A 1 107 ? -15.254 21.243 -1.151 1.00 33.19 107 ARG A N 1
ATOM 819 C CA . ARG A 1 107 ? -16.322 21.698 -0.267 1.00 33.19 107 ARG A CA 1
ATOM 820 C C . ARG A 1 107 ? -15.670 22.477 0.856 1.00 33.19 107 ARG A C 1
ATOM 822 O O . ARG A 1 107 ? -14.615 22.004 1.335 1.00 33.19 107 ARG A O 1
#

Organism: NCBI:txid947010

pLDDT: mean 72.79, std 15.05, range [32.88, 89.19]

Sequence (107 aa):
MNLQKPAFENKQHGPGGGIPLLKSLWEKFDLSLLFLQTGIVKHSGISGWLMSFAYICGLIAQKPSVNQNADFTSDSPILKVLLKGESISQSAFSRFFRNPLSGSSLR

Foldseek 3Di:
DDPPDDDDDPDPDPLCNCLVVLVVVCVVVVVVVVCVVVQQQDFPNHGLVLLVSLQVVCVVVVNPALQSSQVSCQVRPVSCVVRVNDGQHSVSSVVCVVCSNPPDPDD

Secondary structure (DSSP, 8-state):
---PPP--------TTTTHHHHHHHHHHTTHHHHHHHTT---BTTB-HHHHHHHHHHHHHTT--SHHHHHHHHHH-HHHHHHTTT----HHHHHHHHH-TTTT----